Protein AF-A0A9Q3E268-F1 (afdb_monomer)

Foldseek 3Di:
DVLVVLLVLCVVLVPDPLVNVLSNFPLLAAPWDADPVNQATALAAAPFFAPLSSLLVVVSVVVSVVVCVVVVNPPSPRYHDHDPDRDHGYRPDAAFAHAPNGGHPVVLVPDDPVCNNGRHDPVDDRADPHSVPPPD

Nearest PDB structures (foldseek):
  2e7g-assembly1_A  TM=3.330E-01  e=4.769E+00  Homo sapiens

Mean predicted aligned error: 7.92 Å

Solvent-accessible surface area (backbone atoms only — not comparable to full-atom values): 7931 Å² total; per-residue (Å²): 118,63,55,62,52,52,32,52,50,36,60,75,67,64,49,58,69,66,57,46,58,46,39,65,37,72,58,67,53,71,77,65,45,69,39,98,82,67,59,26,30,34,64,32,51,44,69,59,37,16,70,47,43,45,47,40,53,55,48,53,54,50,52,50,55,49,53,40,50,75,70,68,46,80,66,87,61,54,48,80,38,72,56,95,59,94,53,68,31,84,66,91,58,80,47,60,70,38,40,39,60,43,39,16,64,74,72,49,69,75,47,53,70,71,54,42,62,58,30,29,32,81,91,40,73,69,73,55,98,55,25,87,63,61,94,114

InterPro domains:
  IPR059307 Domain of unknown function DUF8263 [PF26792] (2-134)

Sequence (136 aa):
MLKKLHYQFGVAQEFPKRYLKILLNVDAHSNDEHTPNGKAYFIKPIACKSRNANIFLQRVDKEIEKAERDNGKTSNQCQHLIPDKPATSICNQVPRGLPIDLNNPSRFNSRTDGQKTLTANSFNVAFLPDASESLR

Organism: NCBI:txid1389203

Secondary structure (DSSP, 8-state):
-HHHHHHHHHHHTT--HHHHHHHH-GGGS--PEEPTTSSEEE-PPBTTB-HHHHHHHHHHHHHHHHHHHHTT----S-EEEPPSS--PBP--SPPSSEEGGGB-HHHHHTS-HHHHHHHEETT---S-SSGGGTT-

Radius of gyration: 15.33 Å; Cα contacts (8 Å, |Δi|>4): 176; chains: 1; bounding box: 31×29×43 Å

pLDDT: mean 76.52, std 11.75, range [48.66, 91.0]

Structure (mmCIF, N/CA/C/O backbone):
data_AF-A0A9Q3E268-F1
#
_entry.id   AF-A0A9Q3E268-F1
#
loop_
_atom_site.group_PDB
_atom_site.id
_atom_site.type_symbol
_atom_site.label_atom_id
_atom_site.label_alt_id
_atom_site.label_comp_id
_atom_site.label_asym_id
_atom_site.label_entity_id
_atom_site.label_seq_id
_atom_site.pdbx_PDB_ins_code
_atom_site.Cartn_x
_atom_site.Cartn_y
_atom_site.Cartn_z
_atom_site.occupancy
_atom_site.B_iso_or_equiv
_atom_site.auth_seq_id
_atom_site.auth_comp_id
_atom_site.auth_asym_id
_atom_site.auth_atom_id
_atom_site.pdbx_PDB_model_num
ATOM 1 N N . MET A 1 1 ? 5.999 -2.372 13.214 1.00 49.16 1 MET A N 1
ATOM 2 C CA . MET A 1 1 ? 4.738 -2.411 13.993 1.00 49.16 1 MET A CA 1
ATOM 3 C C . MET A 1 1 ? 3.530 -2.057 13.119 1.00 49.16 1 MET A C 1
ATOM 5 O O . MET A 1 1 ? 2.536 -2.771 13.171 1.00 49.16 1 MET A O 1
ATOM 9 N N . LEU A 1 2 ? 3.660 -1.066 12.227 1.00 66.00 2 LEU A N 1
ATOM 10 C CA . LEU A 1 2 ? 2.565 -0.529 11.412 1.00 66.00 2 LEU A CA 1
ATOM 11 C C . LEU A 1 2 ? 1.976 -1.464 10.335 1.00 66.00 2 LEU A C 1
ATOM 13 O O . LEU A 1 2 ? 0.761 -1.573 10.218 1.00 66.00 2 LEU A O 1
ATOM 17 N N . LYS A 1 3 ? 2.799 -2.260 9.634 1.00 72.06 3 LYS A N 1
ATOM 18 C CA . LYS A 1 3 ? 2.313 -3.264 8.658 1.00 72.06 3 LYS A CA 1
ATOM 19 C C . LYS A 1 3 ? 1.236 -4.194 9.233 1.00 72.06 3 LYS A C 1
ATOM 21 O O . LYS A 1 3 ? 0.235 -4.475 8.579 1.00 72.06 3 LYS A O 1
ATOM 26 N N . LYS A 1 4 ? 1.486 -4.736 10.433 1.00 77.44 4 LYS A N 1
ATOM 27 C CA . LYS A 1 4 ? 0.580 -5.703 11.069 1.00 77.44 4 LYS A CA 1
ATOM 28 C C . LYS A 1 4 ? -0.745 -5.027 11.413 1.00 77.44 4 LYS A C 1
ATOM 30 O O . LYS A 1 4 ? -1.785 -5.618 11.153 1.00 77.44 4 LYS A O 1
ATOM 35 N N . LEU A 1 5 ? -0.679 -3.788 11.901 1.00 81.94 5 LEU A N 1
ATOM 36 C CA . LEU A 1 5 ? -1.843 -2.958 12.186 1.00 81.94 5 LEU A CA 1
ATOM 37 C C . LEU A 1 5 ? -2.666 -2.700 10.916 1.00 81.94 5 LEU A C 1
ATOM 39 O O . LEU A 1 5 ? -3.852 -3.000 10.903 1.00 81.94 5 LEU A O 1
ATOM 43 N N . HIS A 1 6 ? -2.031 -2.263 9.823 1.00 85.56 6 HIS A N 1
ATOM 44 C CA . HIS A 1 6 ? -2.715 -2.000 8.551 1.00 85.56 6 HIS A CA 1
ATOM 45 C C . HIS A 1 6 ? -3.401 -3.240 7.991 1.00 85.56 6 HIS A C 1
ATOM 47 O O . HIS A 1 6 ? -4.555 -3.184 7.575 1.00 85.56 6 HIS A O 1
ATOM 53 N N . TYR A 1 7 ? -2.695 -4.371 7.983 1.00 87.62 7 TYR A N 1
ATOM 54 C CA . TYR A 1 7 ? -3.259 -5.621 7.493 1.00 87.62 7 TYR A CA 1
ATOM 55 C C . TYR A 1 7 ? -4.431 -6.093 8.363 1.00 87.62 7 TYR A C 1
ATOM 57 O O . TYR A 1 7 ? -5.476 -6.444 7.826 1.00 87.62 7 TYR A O 1
ATOM 65 N N . GLN A 1 8 ? -4.288 -6.069 9.692 1.00 87.81 8 GLN A N 1
ATOM 66 C CA . GLN A 1 8 ? -5.363 -6.455 10.614 1.00 87.81 8 GLN A CA 1
ATOM 67 C C . GLN A 1 8 ? -6.583 -5.542 10.486 1.00 87.81 8 GLN A C 1
ATOM 69 O O . GLN A 1 8 ? -7.702 -6.042 10.436 1.00 87.81 8 GLN A O 1
ATOM 74 N N . PHE A 1 9 ? -6.366 -4.230 10.373 1.00 87.62 9 PHE A N 1
ATOM 75 C CA . PHE A 1 9 ? -7.433 -3.267 10.138 1.00 87.62 9 PHE A CA 1
ATOM 76 C C . PHE A 1 9 ? -8.147 -3.540 8.814 1.00 87.62 9 PHE A C 1
ATOM 78 O O . PHE A 1 9 ? -9.365 -3.661 8.791 1.00 87.62 9 PHE A O 1
ATOM 85 N N . GLY A 1 10 ? -7.396 -3.730 7.725 1.00 88.75 10 GLY A N 1
ATOM 86 C CA . GLY A 1 10 ? -7.981 -4.039 6.422 1.00 88.75 10 GLY A CA 1
ATOM 87 C C . GLY A 1 10 ? -8.774 -5.347 6.411 1.00 88.75 10 GLY A C 1
ATOM 88 O O . GLY A 1 10 ? -9.787 -5.427 5.728 1.00 88.75 10 GLY A O 1
ATOM 89 N N . VAL A 1 11 ? -8.348 -6.365 7.169 1.00 90.81 11 VAL A N 1
ATOM 90 C CA . VAL A 1 11 ? -9.119 -7.610 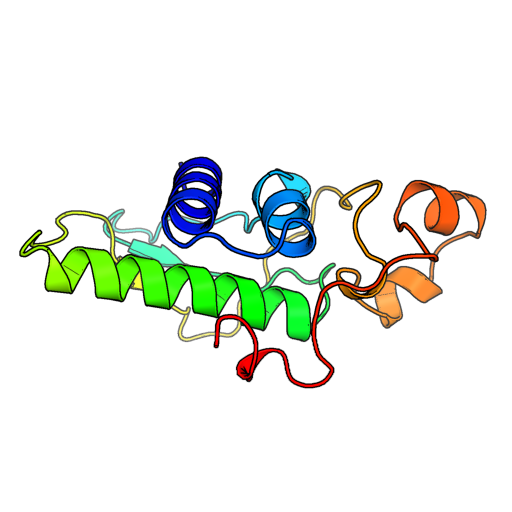7.336 1.00 90.81 11 VAL A CA 1
ATOM 91 C C . VAL A 1 11 ? -10.407 -7.354 8.118 1.00 90.81 11 VAL A C 1
ATOM 93 O O . VAL A 1 11 ? -11.456 -7.835 7.708 1.00 90.81 11 VAL A O 1
ATOM 96 N N . ALA A 1 12 ? -10.341 -6.588 9.209 1.00 89.94 12 ALA A N 1
ATOM 97 C CA . ALA A 1 12 ? -11.506 -6.262 10.032 1.00 89.94 12 ALA A CA 1
ATOM 98 C C . ALA A 1 12 ? -12.544 -5.401 9.290 1.00 89.94 12 ALA A C 1
ATOM 100 O O . ALA A 1 12 ? -13.734 -5.542 9.537 1.00 89.94 12 ALA A O 1
ATOM 101 N N . GLN A 1 13 ? -12.090 -4.541 8.375 1.00 89.50 13 GLN A N 1
ATOM 102 C CA . GLN A 1 13 ? -12.932 -3.698 7.517 1.00 89.50 13 GLN A CA 1
ATOM 103 C C . GLN A 1 13 ? -13.252 -4.349 6.158 1.00 89.50 13 GLN A C 1
ATOM 105 O O . GLN A 1 13 ? -13.698 -3.668 5.240 1.00 89.50 13 GLN A O 1
ATOM 110 N N . GLU A 1 14 ? -12.967 -5.647 5.998 1.00 91.00 14 GLU A N 1
ATOM 111 C CA . GLU A 1 14 ? -13.275 -6.437 4.795 1.00 91.00 14 GLU A CA 1
ATOM 112 C C . GLU A 1 14 ? -12.766 -5.827 3.476 1.00 91.00 14 GLU A C 1
ATOM 114 O O . GLU A 1 14 ? -13.401 -5.915 2.421 1.00 91.00 14 GLU A O 1
ATOM 119 N N . PHE A 1 15 ? -11.577 -5.221 3.502 1.00 90.44 15 PHE A N 1
ATOM 120 C CA . PHE A 1 15 ? -11.012 -4.600 2.311 1.00 90.44 15 PHE A CA 1
ATOM 121 C C . PHE A 1 15 ? -10.873 -5.605 1.157 1.00 90.44 15 PHE A C 1
ATOM 123 O O . PHE A 1 15 ? -10.479 -6.760 1.364 1.00 90.44 15 PHE A O 1
ATOM 130 N N . PRO A 1 16 ? -11.080 -5.155 -0.098 1.00 90.06 16 PRO A N 1
ATOM 131 C CA . PRO A 1 16 ? -10.830 -5.966 -1.278 1.00 90.06 16 PRO A CA 1
ATOM 132 C C . PRO A 1 16 ? -9.471 -6.676 -1.232 1.00 90.06 16 PRO A C 1
ATOM 134 O O . PRO A 1 16 ? -8.443 -6.068 -0.919 1.00 90.06 16 PRO A O 1
ATOM 137 N N . LYS A 1 17 ? -9.432 -7.952 -1.649 1.00 88.75 17 LYS A N 1
ATOM 138 C CA . LYS A 1 17 ? -8.215 -8.795 -1.633 1.00 88.75 17 LYS A CA 1
ATOM 139 C C . LYS A 1 17 ? -6.993 -8.125 -2.279 1.00 88.75 17 LYS A C 1
ATOM 141 O O . LYS A 1 17 ? -5.863 -8.343 -1.841 1.00 88.75 17 LYS A O 1
ATOM 146 N N . ARG A 1 18 ? -7.211 -7.285 -3.301 1.00 86.94 18 ARG A N 1
ATOM 147 C CA . ARG A 1 18 ? -6.153 -6.504 -3.968 1.00 86.94 18 ARG A CA 1
ATOM 148 C C . ARG A 1 18 ? -5.422 -5.556 -3.009 1.00 86.94 18 ARG A C 1
ATOM 150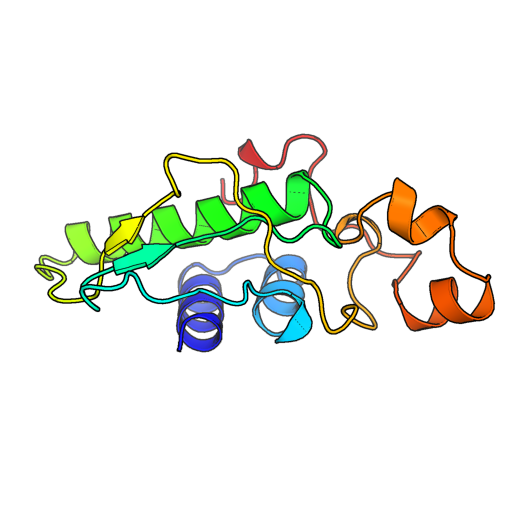 O O . ARG A 1 18 ? -4.198 -5.476 -3.065 1.00 86.94 18 ARG A O 1
ATOM 157 N N . TYR A 1 19 ? -6.142 -4.912 -2.091 1.00 89.19 19 TYR A N 1
ATOM 158 C CA . TYR A 1 19 ? -5.565 -4.029 -1.078 1.00 89.19 19 TYR A CA 1
ATOM 159 C C . TYR A 1 19 ? -4.891 -4.818 0.036 1.00 89.19 19 TYR A C 1
ATOM 161 O O . TYR A 1 19 ? -3.769 -4.487 0.410 1.00 89.19 19 TYR A O 1
ATOM 169 N N . LEU A 1 20 ? -5.494 -5.919 0.493 1.00 89.00 20 LEU A N 1
ATOM 170 C CA . LEU A 1 20 ? -4.874 -6.792 1.497 1.00 89.00 20 LEU A CA 1
ATOM 171 C C . LEU A 1 20 ? -3.503 -7.314 1.044 1.00 89.00 20 LEU A C 1
ATOM 173 O O . LEU A 1 20 ? -2.565 -7.345 1.837 1.00 89.00 20 LEU A O 1
ATOM 177 N N . LYS A 1 21 ? -3.346 -7.652 -0.245 1.00 87.81 21 LYS A N 1
ATOM 178 C CA . LYS A 1 21 ? -2.057 -8.082 -0.812 1.00 87.81 21 LYS A CA 1
ATOM 179 C C . LYS A 1 21 ? -0.982 -6.992 -0.723 1.00 87.81 21 LYS A C 1
ATOM 181 O O . LYS A 1 21 ? 0.175 -7.299 -0.446 1.00 87.81 21 LYS A O 1
ATOM 186 N N . ILE A 1 22 ? -1.363 -5.733 -0.943 1.00 87.00 22 ILE A N 1
ATOM 187 C CA . ILE A 1 22 ? -0.467 -4.579 -0.798 1.00 87.00 22 ILE A CA 1
ATOM 188 C C . ILE A 1 22 ? -0.119 -4.383 0.679 1.00 87.00 22 ILE A C 1
ATOM 190 O O . ILE A 1 22 ? 1.056 -4.321 1.020 1.00 87.00 22 ILE A O 1
ATOM 194 N N . LEU A 1 23 ? -1.120 -4.379 1.564 1.00 86.75 23 LEU A N 1
ATOM 195 C CA . LEU A 1 23 ? -0.931 -4.197 3.007 1.00 86.75 23 LEU A CA 1
ATOM 196 C C . LEU A 1 23 ? -0.135 -5.337 3.664 1.00 86.75 23 LEU A C 1
ATOM 198 O O . LEU A 1 23 ? 0.498 -5.135 4.696 1.00 86.75 23 LEU A O 1
ATOM 202 N N . LEU A 1 24 ? -0.108 -6.529 3.071 1.00 86.00 24 LEU A N 1
ATOM 203 C CA . LEU A 1 24 ? 0.718 -7.637 3.549 1.00 86.00 24 LEU A CA 1
ATOM 204 C C . LEU A 1 24 ? 2.202 -7.480 3.176 1.00 86.00 24 LEU A C 1
ATOM 206 O O . LEU A 1 24 ? 3.071 -8.028 3.861 1.00 86.00 24 LEU A O 1
ATOM 210 N N . ASN A 1 25 ? 2.533 -6.762 2.104 1.00 81.62 25 ASN A N 1
ATOM 211 C CA . ASN A 1 25 ? 3.904 -6.688 1.608 1.00 81.62 25 ASN A CA 1
ATOM 212 C C . ASN A 1 25 ? 4.725 -5.657 2.402 1.00 81.62 25 ASN A C 1
ATOM 214 O O . ASN A 1 25 ? 4.330 -4.504 2.515 1.00 81.62 25 ASN A O 1
ATOM 218 N N . VAL A 1 26 ? 5.872 -6.069 2.956 1.00 70.31 26 VAL A N 1
ATOM 219 C CA . VAL A 1 26 ? 6.745 -5.195 3.770 1.00 70.31 26 VAL A CA 1
ATOM 220 C C . VAL A 1 26 ? 7.288 -4.030 2.945 1.00 70.31 26 VAL A C 1
ATOM 222 O O . VAL A 1 26 ? 7.238 -2.891 3.396 1.00 70.31 26 VAL A O 1
ATOM 225 N N . ASP A 1 27 ? 7.697 -4.299 1.709 1.00 73.50 27 ASP A N 1
ATOM 226 C CA . ASP A 1 27 ? 8.269 -3.310 0.790 1.00 73.50 27 ASP A CA 1
ATOM 227 C C . ASP A 1 27 ? 7.211 -2.300 0.304 1.00 73.50 27 ASP A C 1
ATOM 229 O O . ASP A 1 27 ? 7.521 -1.258 -0.279 1.00 73.50 27 ASP A O 1
ATOM 233 N N . ALA A 1 28 ? 5.929 -2.600 0.545 1.00 70.62 28 ALA A N 1
ATOM 234 C CA . ALA A 1 28 ? 4.814 -1.706 0.279 1.00 70.62 28 ALA A CA 1
ATOM 235 C C . ALA A 1 28 ? 4.493 -0.754 1.434 1.00 70.62 28 ALA A C 1
ATOM 237 O O . ALA A 1 28 ? 3.619 0.092 1.254 1.00 70.62 28 ALA A O 1
ATOM 238 N N . HIS A 1 29 ? 5.209 -0.788 2.561 1.00 71.69 29 HIS A N 1
ATOM 239 C CA . HIS A 1 29 ? 5.034 0.167 3.670 1.00 71.69 29 HIS A CA 1
ATOM 240 C C . HIS A 1 29 ? 6.139 1.222 3.707 1.00 71.69 29 HIS A C 1
ATOM 242 O O . HIS A 1 29 ? 7.113 1.115 2.966 1.00 71.69 29 HIS A O 1
ATOM 248 N N . SER A 1 30 ? 5.912 2.299 4.463 1.00 64.31 30 SER A N 1
ATOM 249 C CA . SER A 1 30 ? 6.882 3.370 4.731 1.00 64.31 30 SER A CA 1
ATOM 250 C C . SER A 1 30 ? 7.949 2.918 5.728 1.00 64.31 30 SER A C 1
ATOM 252 O O . SER A 1 30 ? 7.659 2.151 6.644 1.00 64.31 30 SER A O 1
ATOM 254 N N . ASN A 1 31 ? 9.186 3.392 5.533 1.00 58.28 31 ASN A N 1
ATOM 255 C CA . ASN A 1 31 ? 10.176 3.430 6.606 1.00 58.28 31 ASN A CA 1
ATOM 256 C C . ASN A 1 31 ? 9.861 4.673 7.436 1.00 58.28 31 ASN A C 1
ATOM 258 O O . ASN A 1 31 ? 10.302 5.773 7.091 1.00 58.28 31 ASN A O 1
ATOM 262 N N . ASP A 1 32 ? 9.049 4.495 8.471 1.00 60.50 32 ASP A N 1
ATOM 263 C CA . ASP A 1 32 ? 8.686 5.581 9.370 1.00 60.50 32 ASP A CA 1
ATOM 264 C C . ASP A 1 32 ? 9.865 5.898 10.285 1.00 60.50 32 ASP A C 1
ATOM 266 O O . ASP A 1 32 ? 10.412 5.025 10.963 1.00 60.50 32 ASP A O 1
ATOM 270 N N . GLU A 1 33 ? 10.267 7.164 10.290 1.00 59.75 33 GLU A N 1
ATOM 271 C CA . GLU A 1 33 ? 11.294 7.660 11.197 1.00 59.75 33 GLU A CA 1
ATOM 272 C C . GLU A 1 33 ? 10.623 8.224 12.447 1.00 59.75 33 GLU A C 1
ATOM 274 O O . GLU A 1 33 ? 9.649 8.983 12.367 1.00 59.75 33 GLU A O 1
ATOM 279 N N . HIS A 1 34 ? 11.160 7.870 13.614 1.00 55.03 34 HIS A N 1
ATOM 280 C CA . HIS A 1 34 ? 10.768 8.510 14.860 1.00 55.03 34 HIS A CA 1
ATOM 281 C C . HIS A 1 34 ? 11.150 9.991 14.833 1.00 55.03 34 HIS A C 1
ATOM 283 O O . HIS A 1 34 ? 12.252 10.371 14.433 1.00 55.03 34 HIS A O 1
ATOM 289 N N . THR A 1 35 ? 10.245 10.830 15.330 1.00 60.38 35 THR A N 1
ATOM 290 C CA . THR A 1 35 ? 10.591 12.192 15.744 1.00 60.38 35 THR A CA 1
ATOM 291 C C . THR A 1 35 ? 11.732 12.158 16.769 1.00 60.38 35 THR A C 1
ATOM 293 O O . THR A 1 35 ? 11.795 11.218 17.565 1.00 60.38 35 THR A O 1
ATOM 296 N N . PRO A 1 36 ? 12.596 13.189 16.832 1.00 55.94 36 PRO A N 1
ATOM 297 C CA . PRO A 1 36 ? 13.692 13.251 17.807 1.00 55.94 36 PRO A CA 1
ATOM 298 C C . PRO A 1 36 ? 13.225 13.086 19.261 1.00 55.94 36 PRO A C 1
ATOM 300 O O . PRO A 1 36 ? 13.958 12.585 20.105 1.00 55.94 36 PRO A O 1
ATOM 303 N N . ASN A 1 37 ? 11.974 13.464 19.536 1.00 61.16 37 ASN A N 1
ATOM 304 C CA . ASN A 1 37 ? 11.358 13.387 20.856 1.00 61.16 37 ASN A CA 1
ATOM 305 C C . ASN A 1 37 ? 10.665 12.037 21.125 1.00 61.16 37 ASN A C 1
ATOM 307 O O . ASN A 1 37 ? 10.055 11.874 22.178 1.00 61.16 37 ASN A O 1
ATOM 311 N N . GLY A 1 38 ? 10.678 11.099 20.171 1.00 59.56 38 GLY A N 1
ATOM 312 C CA . GLY A 1 38 ? 10.121 9.746 20.290 1.00 59.56 38 GLY A CA 1
ATOM 313 C C . GLY A 1 38 ? 8.592 9.649 20.358 1.00 59.56 38 GLY A C 1
ATOM 314 O O . GLY A 1 38 ? 8.063 8.546 20.306 1.00 59.56 38 GLY A O 1
ATOM 315 N N . LYS A 1 39 ? 7.872 10.776 20.442 1.00 59.12 39 LYS A N 1
ATOM 316 C CA . LYS A 1 39 ? 6.411 10.834 20.660 1.00 59.12 39 LYS A CA 1
ATOM 317 C C . LYS A 1 39 ? 5.565 10.695 19.393 1.00 59.12 39 LYS A C 1
ATOM 319 O O . LYS A 1 39 ? 4.343 10.635 19.481 1.00 59.12 39 LYS A O 1
ATOM 324 N N . ALA A 1 40 ? 6.193 10.707 18.226 1.00 63.50 40 ALA A N 1
ATOM 325 C CA . ALA A 1 40 ? 5.514 10.730 16.939 1.00 63.50 40 ALA A CA 1
ATOM 326 C C . ALA A 1 40 ? 6.359 10.078 15.840 1.00 63.50 40 ALA A C 1
ATOM 328 O O . ALA A 1 40 ? 7.590 10.022 15.958 1.00 63.50 40 ALA A O 1
ATOM 329 N N . TYR A 1 41 ? 5.694 9.635 14.775 1.00 63.44 41 TYR A N 1
ATOM 330 C CA . TYR A 1 41 ? 6.306 9.119 13.549 1.00 63.44 41 TYR A CA 1
ATOM 331 C C . TYR A 1 41 ? 6.089 10.102 12.406 1.00 63.44 41 TYR A C 1
ATOM 333 O O . TYR A 1 41 ? 4.981 10.610 12.250 1.00 63.44 41 TYR A O 1
ATOM 341 N N . PHE A 1 42 ? 7.115 10.344 11.588 1.00 66.19 42 PHE A N 1
ATOM 342 C CA . PHE A 1 42 ? 6.932 11.080 10.340 1.00 66.19 42 PHE A CA 1
ATOM 343 C C . PHE A 1 42 ? 6.558 10.129 9.204 1.00 66.19 42 PHE A C 1
ATOM 345 O O . PHE A 1 42 ? 7.404 9.358 8.745 1.00 66.19 42 PHE A O 1
ATOM 352 N N . ILE A 1 43 ? 5.323 10.233 8.702 1.00 65.94 43 ILE A N 1
ATOM 353 C CA . ILE A 1 43 ? 4.904 9.497 7.502 1.00 65.94 43 ILE A CA 1
ATOM 354 C C . ILE A 1 43 ? 5.482 10.213 6.284 1.00 65.94 43 ILE A C 1
ATOM 356 O O . ILE A 1 43 ? 4.946 11.210 5.792 1.00 65.94 43 ILE A O 1
ATOM 360 N N . LYS A 1 44 ? 6.600 9.695 5.784 1.00 68.31 44 LYS A N 1
ATOM 361 C CA . LYS A 1 44 ? 7.240 10.204 4.573 1.00 68.31 44 LYS A CA 1
ATOM 362 C C . LYS A 1 44 ? 6.724 9.440 3.349 1.00 68.31 44 LYS A C 1
ATOM 364 O O . LYS A 1 44 ? 6.789 8.210 3.327 1.00 68.31 44 LYS A O 1
ATOM 369 N N . PRO A 1 45 ? 6.267 10.119 2.281 1.00 69.19 45 PRO A N 1
ATOM 370 C CA . PRO A 1 45 ? 5.965 9.441 1.027 1.00 69.19 45 PRO A CA 1
ATOM 371 C C . PRO A 1 45 ? 7.216 8.748 0.477 1.00 69.19 45 PRO A C 1
ATOM 373 O O . PRO A 1 45 ? 8.330 9.279 0.543 1.00 69.19 45 PRO A O 1
ATOM 376 N N . ILE A 1 46 ? 7.036 7.562 -0.103 1.00 75.12 46 ILE A N 1
ATOM 377 C CA . ILE A 1 46 ? 8.158 6.798 -0.651 1.00 75.12 46 ILE A CA 1
ATOM 378 C C . ILE A 1 46 ? 8.356 7.153 -2.116 1.00 75.12 46 ILE A C 1
ATOM 380 O O . ILE A 1 46 ? 7.452 6.988 -2.934 1.00 75.12 46 ILE A O 1
ATOM 384 N N . ALA A 1 47 ? 9.577 7.556 -2.467 1.00 74.81 47 ALA A N 1
ATOM 385 C CA . ALA A 1 47 ? 9.912 8.005 -3.817 1.00 74.81 47 ALA A CA 1
ATOM 386 C C . ALA A 1 47 ? 9.767 6.915 -4.902 1.00 74.81 47 ALA A C 1
ATOM 388 O O . ALA A 1 47 ? 9.597 7.229 -6.075 1.00 74.81 47 ALA A O 1
ATOM 389 N N . CYS A 1 48 ? 9.854 5.625 -4.552 1.00 74.19 48 CYS A N 1
ATOM 390 C CA . CYS A 1 48 ? 9.648 4.532 -5.513 1.00 74.19 48 CYS A CA 1
ATOM 391 C C . CYS A 1 48 ? 8.178 4.203 -5.785 1.00 74.19 48 CYS A C 1
ATOM 393 O O . CYS A 1 48 ? 7.908 3.468 -6.734 1.00 74.19 48 CYS A O 1
ATOM 395 N N . LYS A 1 49 ? 7.246 4.740 -4.991 1.00 81.44 49 LYS A N 1
ATOM 396 C CA . LYS A 1 49 ? 5.818 4.468 -5.131 1.00 81.44 49 LYS A CA 1
ATOM 397 C C . LYS A 1 49 ? 5.125 5.537 -5.963 1.00 81.44 49 LYS A C 1
ATOM 399 O O . LYS A 1 49 ? 5.571 6.684 -6.037 1.00 81.44 49 LYS A O 1
ATOM 404 N N . SER A 1 50 ? 4.023 5.155 -6.592 1.00 86.88 50 SER A N 1
ATOM 405 C CA . SER A 1 50 ? 3.133 6.102 -7.249 1.00 86.88 50 SER A CA 1
ATOM 406 C C . SER A 1 50 ? 2.496 7.045 -6.223 1.00 86.88 50 SER A C 1
ATOM 408 O O . SER A 1 50 ? 2.410 6.759 -5.024 1.00 86.88 50 SER A O 1
ATOM 410 N N . ARG A 1 51 ? 2.019 8.196 -6.701 1.00 86.50 51 ARG A N 1
ATOM 411 C CA . ARG A 1 51 ? 1.265 9.140 -5.869 1.00 86.50 51 ARG A CA 1
ATOM 412 C C . ARG A 1 51 ? 0.012 8.480 -5.281 1.00 86.50 51 ARG A C 1
ATOM 414 O O . ARG A 1 51 ? -0.254 8.646 -4.096 1.00 86.50 51 ARG A O 1
ATOM 421 N N . ASN A 1 52 ? -0.687 7.679 -6.084 1.00 88.81 52 ASN A N 1
ATOM 422 C CA . ASN A 1 52 ? -1.908 6.981 -5.683 1.00 88.81 52 ASN A CA 1
ATOM 423 C C . ASN A 1 52 ? -1.650 5.966 -4.564 1.00 88.81 52 ASN A C 1
ATOM 425 O O . ASN A 1 52 ? -2.405 5.921 -3.597 1.00 88.81 52 ASN A O 1
ATOM 429 N N . ALA A 1 53 ? -0.539 5.232 -4.633 1.00 86.81 53 ALA A N 1
ATOM 430 C CA . ALA A 1 53 ? -0.124 4.325 -3.571 1.00 86.81 53 ALA A CA 1
ATOM 431 C C . ALA A 1 53 ? 0.138 5.046 -2.240 1.00 86.81 53 ALA A C 1
ATOM 433 O O . ALA A 1 53 ? -0.307 4.588 -1.189 1.00 86.81 53 ALA A O 1
ATOM 434 N N . ASN A 1 54 ? 0.843 6.183 -2.280 1.00 84.88 54 ASN A N 1
ATOM 435 C CA . ASN A 1 54 ? 1.109 6.975 -1.077 1.00 84.88 54 ASN A CA 1
ATOM 436 C C . ASN A 1 54 ? -0.190 7.552 -0.485 1.00 84.88 54 ASN A C 1
ATOM 438 O O . ASN A 1 54 ? -0.380 7.475 0.725 1.00 84.88 54 ASN A O 1
ATOM 442 N N . ILE A 1 55 ? -1.103 8.063 -1.321 1.00 85.81 55 ILE A N 1
ATOM 443 C CA . ILE A 1 55 ? -2.421 8.553 -0.878 1.00 85.81 55 ILE A CA 1
ATOM 444 C C . ILE A 1 55 ? -3.229 7.429 -0.224 1.00 85.81 55 ILE A C 1
ATOM 446 O O . ILE 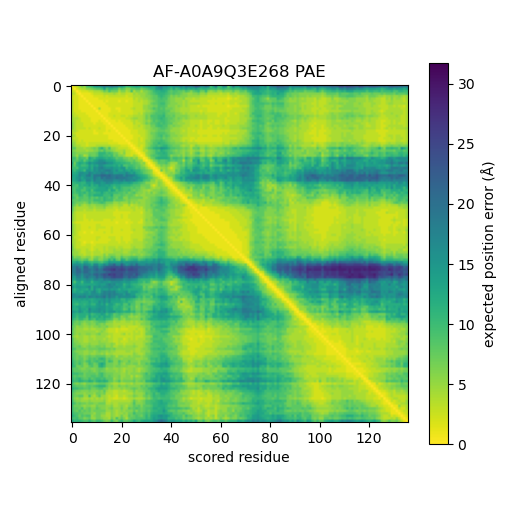A 1 55 ? -3.806 7.633 0.840 1.00 85.81 55 ILE A O 1
ATOM 450 N N . PHE A 1 56 ? -3.261 6.241 -0.834 1.00 87.81 56 PHE A N 1
ATOM 451 C CA . PHE A 1 56 ? -3.976 5.091 -0.287 1.00 87.81 56 PHE A CA 1
ATOM 452 C C . PHE A 1 56 ? -3.475 4.720 1.114 1.00 87.81 56 PHE A C 1
ATOM 454 O O . PHE A 1 56 ? -4.281 4.597 2.030 1.00 87.81 56 PHE A O 1
ATOM 461 N N . LEU A 1 57 ? -2.157 4.586 1.297 1.00 83.62 57 LEU A N 1
ATOM 462 C CA . LEU A 1 57 ? -1.577 4.239 2.600 1.00 83.62 57 LEU A CA 1
ATOM 463 C C . LEU A 1 57 ? -1.901 5.303 3.655 1.00 83.62 57 LEU A C 1
ATOM 465 O O . LEU A 1 57 ? -2.401 4.957 4.718 1.00 83.62 57 LEU A O 1
ATOM 469 N N . GLN A 1 58 ? -1.754 6.587 3.311 1.00 81.81 58 GLN A N 1
ATOM 470 C CA . GLN A 1 58 ? -2.119 7.696 4.200 1.00 81.81 58 GLN A CA 1
ATOM 471 C C . GLN A 1 58 ? -3.602 7.692 4.594 1.00 81.81 58 GLN A C 1
ATOM 473 O O . GLN A 1 58 ? -3.955 8.157 5.675 1.00 81.81 58 GLN A O 1
ATOM 478 N N . ARG A 1 59 ? -4.497 7.209 3.726 1.00 85.12 59 ARG A N 1
ATOM 479 C CA . ARG A 1 59 ? -5.916 7.053 4.074 1.00 85.12 59 ARG A CA 1
ATOM 480 C C . ARG A 1 59 ? -6.130 5.909 5.052 1.00 85.12 59 ARG A C 1
ATOM 482 O O . ARG A 1 59 ? -6.884 6.087 5.997 1.00 85.12 59 ARG A O 1
ATOM 489 N N . VAL A 1 60 ? -5.452 4.779 4.853 1.00 86.50 60 VAL A N 1
ATOM 490 C CA . VAL A 1 60 ? -5.490 3.660 5.808 1.00 86.50 60 VAL A CA 1
ATOM 491 C C . VAL A 1 60 ? -5.026 4.127 7.189 1.00 86.50 60 VAL A C 1
ATOM 493 O O . VAL A 1 60 ? -5.719 3.865 8.165 1.00 86.50 60 VAL A O 1
ATOM 496 N N . ASP A 1 61 ? -3.929 4.888 7.259 1.00 81.81 61 ASP A N 1
ATOM 497 C CA . ASP A 1 61 ? -3.445 5.496 8.506 1.00 81.81 61 ASP A CA 1
ATOM 498 C C . ASP A 1 61 ? -4.517 6.363 9.184 1.00 81.81 61 ASP A C 1
ATOM 500 O O . ASP A 1 61 ? -4.782 6.215 10.376 1.00 81.81 61 ASP A O 1
ATOM 504 N N . LYS A 1 62 ? -5.175 7.244 8.419 1.00 82.56 62 LYS A N 1
ATOM 505 C CA . LYS A 1 62 ? -6.231 8.133 8.932 1.00 82.56 62 LYS A CA 1
ATOM 506 C C . LYS A 1 62 ? -7.466 7.380 9.424 1.00 82.56 62 LYS A C 1
ATOM 508 O O . LYS A 1 62 ? -8.037 7.771 10.438 1.00 82.56 62 LYS A O 1
ATOM 513 N N . GLU A 1 63 ? -7.892 6.332 8.722 1.00 85.31 63 GLU A N 1
ATOM 514 C CA . GLU A 1 63 ? -9.040 5.515 9.137 1.00 85.31 63 GLU A CA 1
ATOM 515 C C . GLU A 1 63 ? -8.728 4.703 10.397 1.00 85.31 63 GLU A C 1
ATOM 517 O O . GLU A 1 63 ? -9.577 4.591 11.280 1.00 85.31 63 GLU A O 1
ATOM 522 N N . ILE A 1 64 ? -7.497 4.202 10.533 1.00 83.50 64 ILE A N 1
ATOM 523 C CA . ILE A 1 64 ? -7.037 3.556 11.768 1.00 83.50 64 ILE A CA 1
ATOM 524 C C . ILE A 1 64 ? -7.050 4.554 12.921 1.00 83.50 64 ILE A C 1
ATOM 526 O O . ILE A 1 64 ? -7.613 4.260 13.972 1.00 83.50 64 ILE A O 1
ATOM 530 N N . GLU A 1 65 ? -6.482 5.745 12.721 1.00 80.00 65 GLU A N 1
ATOM 531 C CA . GLU A 1 65 ? -6.451 6.791 13.744 1.00 80.00 65 GLU A CA 1
ATOM 532 C C . GLU A 1 65 ? -7.870 7.199 14.171 1.00 80.00 65 GLU A C 1
ATOM 534 O O . GLU A 1 65 ? -8.160 7.32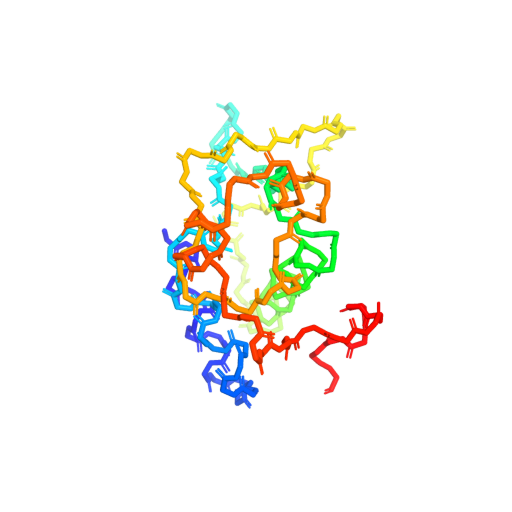8 15.360 1.00 80.00 65 GLU A O 1
ATOM 539 N N . LYS A 1 66 ? -8.787 7.353 13.210 1.00 83.25 66 LYS A N 1
ATOM 540 C CA . LYS A 1 66 ? -10.200 7.638 13.477 1.00 83.25 66 LYS A CA 1
ATOM 541 C C . LYS A 1 66 ? -10.858 6.514 14.281 1.00 83.25 66 LYS A C 1
ATOM 543 O O . LYS A 1 66 ? -11.471 6.793 15.306 1.00 83.25 66 LYS A O 1
ATOM 548 N N . ALA A 1 67 ? -10.676 5.259 13.872 1.00 82.44 67 ALA A N 1
ATOM 549 C CA . ALA A 1 67 ? -11.227 4.108 14.579 1.00 82.44 67 ALA A CA 1
ATOM 550 C C . ALA A 1 67 ? -10.665 3.973 16.005 1.00 82.44 67 ALA A C 1
ATOM 552 O O . ALA A 1 67 ? -11.390 3.583 16.919 1.00 82.44 67 ALA A O 1
ATOM 553 N N . GLU A 1 68 ? -9.389 4.294 16.231 1.00 79.56 68 GLU A N 1
ATOM 554 C CA . GLU A 1 68 ? -8.806 4.318 17.576 1.00 79.56 68 GLU A CA 1
ATOM 555 C C . GLU A 1 68 ? -9.453 5.400 18.457 1.00 79.56 68 GLU A C 1
ATOM 557 O O . GLU A 1 68 ? -9.804 5.102 19.604 1.00 79.56 68 GLU A O 1
ATOM 562 N N . ARG A 1 69 ? -9.690 6.607 17.916 1.00 77.06 69 ARG A N 1
ATOM 563 C CA . ARG A 1 69 ? -10.399 7.688 18.628 1.00 77.06 69 ARG A CA 1
ATOM 564 C C . ARG A 1 69 ? -11.844 7.312 18.966 1.00 77.06 69 ARG A C 1
ATOM 566 O O . ARG A 1 69 ? -12.260 7.510 20.106 1.00 77.06 69 ARG A O 1
ATOM 573 N N . ASP A 1 70 ? -12.582 6.741 18.014 1.00 78.38 70 ASP A N 1
ATOM 574 C CA . ASP A 1 70 ? -13.990 6.354 18.196 1.00 78.38 70 ASP A CA 1
ATOM 575 C C . ASP A 1 70 ? -14.153 5.259 19.267 1.00 78.38 70 ASP A C 1
ATOM 577 O O . ASP A 1 70 ? -15.131 5.244 20.010 1.00 78.38 70 ASP A O 1
ATOM 581 N N . ASN A 1 71 ? -13.156 4.379 19.422 1.00 73.56 71 ASN A N 1
ATOM 582 C CA . ASN A 1 71 ? -13.135 3.341 20.459 1.00 73.56 71 ASN A CA 1
ATOM 583 C C . ASN A 1 71 ? -12.767 3.861 21.866 1.00 73.56 71 ASN A C 1
ATOM 585 O O . ASN A 1 71 ? -12.522 3.061 22.772 1.00 73.56 71 ASN A O 1
ATOM 589 N N . GLY A 1 72 ? -12.673 5.180 22.066 1.00 60.47 72 GLY A N 1
ATOM 590 C CA . GLY A 1 72 ? -12.357 5.786 23.363 1.00 60.47 72 GLY A CA 1
ATOM 591 C C . GLY A 1 72 ? -10.938 5.493 23.860 1.00 60.47 72 GLY A C 1
ATOM 592 O O . GLY A 1 72 ? -10.611 5.786 25.011 1.00 60.47 72 GLY A O 1
ATOM 593 N N . LYS A 1 73 ? -10.070 4.931 23.008 1.00 58.25 73 LYS A N 1
ATOM 594 C CA . LYS A 1 73 ? -8.647 4.824 23.313 1.00 58.25 73 LYS A CA 1
ATOM 595 C C . LYS A 1 73 ? -8.052 6.217 23.152 1.00 58.25 73 LYS A C 1
ATOM 597 O O . LYS A 1 73 ? -7.842 6.689 22.039 1.00 58.25 73 LYS A O 1
ATOM 602 N N . THR A 1 74 ? -7.750 6.878 24.268 1.00 49.50 74 THR A N 1
ATOM 603 C CA . THR A 1 74 ? -6.784 7.978 24.279 1.00 49.50 74 THR A CA 1
ATOM 604 C C . THR A 1 74 ? -5.459 7.383 23.830 1.00 49.50 74 THR A C 1
ATOM 606 O O . THR A 1 74 ? -4.767 6.713 24.597 1.00 49.50 74 THR A O 1
ATOM 609 N N . SER A 1 75 ? -5.148 7.503 22.541 1.00 50.25 75 SER A N 1
ATOM 610 C CA . SER A 1 75 ? -3.940 6.916 21.986 1.00 50.25 75 SER A CA 1
ATOM 611 C C . SER A 1 75 ? -2.730 7.611 22.623 1.00 50.25 75 SER A C 1
ATOM 613 O O . SER A 1 75 ? -2.221 8.613 22.136 1.00 50.25 75 SER A O 1
ATOM 615 N N . ASN A 1 76 ? -2.204 7.023 23.698 1.00 48.66 76 ASN A N 1
ATOM 616 C CA . ASN A 1 76 ? -0.800 7.177 24.086 1.00 48.66 76 ASN A CA 1
ATOM 617 C C . ASN A 1 76 ? 0.135 6.601 22.992 1.00 48.66 76 ASN A C 1
ATOM 619 O O . ASN A 1 76 ? 1.357 6.639 23.119 1.00 48.66 76 ASN A O 1
ATOM 623 N N . GLN A 1 77 ? -0.440 6.046 21.919 1.00 52.75 77 GLN A N 1
ATOM 624 C CA . GLN A 1 77 ? 0.214 5.688 20.673 1.00 52.75 77 GLN A CA 1
ATOM 625 C C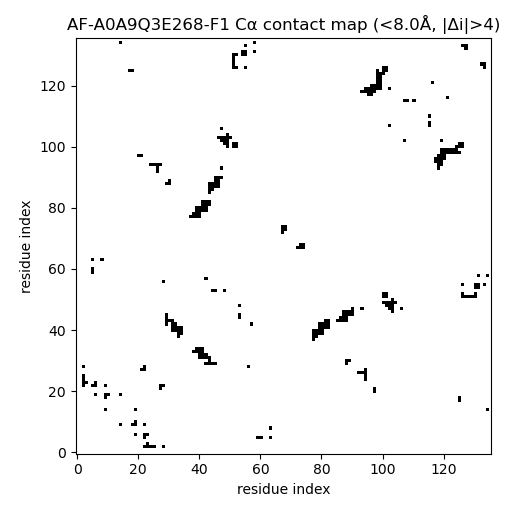 . GLN A 1 77 ? 0.687 6.953 19.952 1.00 52.75 77 GLN A C 1
ATOM 627 O O . GLN A 1 77 ? -0.069 7.898 19.739 1.00 52.75 77 GLN A O 1
ATOM 632 N N . CYS A 1 78 ? 1.977 6.952 19.627 1.00 52.78 78 CYS A N 1
ATOM 633 C CA . CYS A 1 78 ? 2.687 8.041 18.977 1.00 52.78 78 CYS A CA 1
ATOM 634 C C . CYS A 1 78 ? 1.899 8.620 17.798 1.00 52.78 78 CYS A C 1
ATOM 636 O O . CYS A 1 78 ? 1.538 7.885 16.881 1.00 52.78 78 CYS A O 1
ATOM 638 N N . GLN A 1 79 ? 1.685 9.935 17.801 1.00 58.44 79 GLN A N 1
ATOM 639 C CA . GLN A 1 79 ? 0.966 10.618 16.728 1.00 58.44 79 GLN A CA 1
ATOM 640 C C . GLN A 1 79 ? 1.688 10.408 15.392 1.00 58.44 79 GLN A C 1
ATOM 642 O O . GLN A 1 79 ? 2.910 10.552 15.298 1.00 58.44 79 GLN A O 1
ATOM 647 N N . HIS A 1 80 ? 0.943 10.067 14.347 1.00 60.00 80 HIS A N 1
ATOM 648 C CA . HIS A 1 80 ? 1.472 10.064 12.991 1.00 60.00 80 HIS A CA 1
ATOM 649 C C . HIS A 1 80 ? 1.453 11.493 12.459 1.00 60.00 80 HIS A C 1
ATOM 651 O O . HIS A 1 80 ? 0.404 12.041 12.127 1.00 60.00 80 HIS A O 1
ATOM 657 N N . LEU A 1 81 ? 2.625 12.115 12.403 1.00 61.28 81 LEU A N 1
ATOM 658 C CA . LEU A 1 81 ? 2.785 13.467 11.900 1.00 61.28 81 LEU A CA 1
ATOM 659 C C . LEU A 1 81 ? 3.164 13.424 10.422 1.00 61.28 81 LEU A C 1
ATOM 661 O O . LEU A 1 81 ? 4.030 12.662 9.987 1.00 61.28 81 LEU A O 1
ATOM 665 N N . ILE A 1 82 ? 2.535 14.292 9.640 1.00 61.69 82 ILE A N 1
ATOM 666 C CA . ILE A 1 82 ? 3.039 14.629 8.313 1.00 61.69 82 ILE A CA 1
ATOM 667 C C . ILE A 1 82 ? 4.165 15.643 8.543 1.00 61.69 82 ILE A C 1
ATOM 669 O O . ILE A 1 82 ? 3.938 16.632 9.238 1.00 61.69 82 ILE A O 1
ATOM 673 N N . PRO A 1 83 ? 5.386 15.412 8.036 1.00 58.41 83 PRO A N 1
ATOM 674 C CA . PRO A 1 83 ? 6.476 16.357 8.242 1.00 58.41 83 PRO A CA 1
ATOM 675 C C . PRO A 1 83 ? 6.163 17.710 7.582 1.00 58.41 83 PRO A C 1
ATOM 677 O O . PRO A 1 83 ? 5.779 17.750 6.414 1.00 58.41 83 PRO A O 1
ATOM 680 N N . ASP A 1 84 ? 6.388 18.812 8.311 1.00 58.03 84 ASP A N 1
ATOM 681 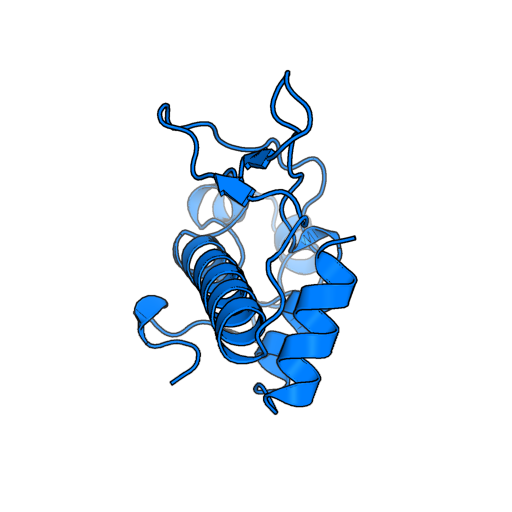C CA . ASP A 1 84 ? 6.178 20.190 7.818 1.00 58.03 84 ASP A CA 1
ATOM 682 C C . ASP A 1 84 ? 7.016 20.502 6.572 1.00 58.03 84 ASP A C 1
ATOM 684 O O . ASP A 1 84 ? 6.626 21.283 5.704 1.00 58.03 84 ASP A O 1
ATOM 688 N N . LYS A 1 85 ? 8.192 19.875 6.473 1.00 64.31 85 LYS A N 1
ATOM 689 C CA . LYS A 1 85 ? 9.034 19.917 5.279 1.00 64.31 85 LYS A CA 1
ATOM 690 C C . LYS A 1 85 ? 8.809 18.646 4.466 1.00 64.31 85 LYS A C 1
ATOM 692 O O . LYS A 1 85 ? 8.871 17.559 5.043 1.00 64.31 85 LYS A O 1
ATOM 697 N N . PRO A 1 86 ? 8.628 18.742 3.136 1.00 60.72 86 PRO A N 1
ATOM 698 C CA . PRO A 1 86 ? 8.465 17.571 2.290 1.00 60.72 86 PRO A CA 1
ATOM 699 C C . PRO A 1 86 ? 9.730 16.710 2.356 1.00 60.72 86 PRO A C 1
ATOM 701 O O . PRO A 1 86 ? 10.750 17.011 1.741 1.00 60.72 86 PRO A O 1
ATOM 704 N N . ALA A 1 87 ? 9.660 15.632 3.129 1.00 64.25 87 ALA A N 1
ATOM 705 C CA . ALA A 1 87 ? 10.716 14.647 3.256 1.00 64.25 87 ALA A CA 1
ATOM 706 C C . ALA A 1 87 ? 10.246 13.363 2.575 1.00 64.25 87 ALA A C 1
ATOM 708 O O . ALA A 1 87 ? 9.197 12.823 2.914 1.00 64.25 87 ALA A O 1
ATOM 709 N N . THR A 1 88 ? 11.011 12.877 1.600 1.00 65.38 88 THR A N 1
ATOM 710 C CA . THR A 1 88 ? 10.744 11.580 0.970 1.00 65.38 88 THR A CA 1
ATOM 711 C C . THR A 1 88 ? 11.581 10.507 1.643 1.00 65.38 88 THR A C 1
ATOM 713 O O . THR A 1 88 ? 12.745 10.728 1.972 1.00 65.38 88 THR A O 1
ATOM 716 N N . SER A 1 89 ? 10.979 9.343 1.867 1.00 69.56 89 SER A N 1
ATOM 717 C CA . SER A 1 89 ? 11.705 8.198 2.407 1.00 69.56 89 SER A CA 1
ATOM 718 C C . SER A 1 89 ? 12.502 7.507 1.300 1.00 69.56 89 SER A C 1
ATOM 720 O O . SER A 1 89 ? 12.041 7.390 0.152 1.00 69.56 89 SER A O 1
ATOM 722 N N . ILE A 1 90 ? 13.703 7.042 1.648 1.00 65.81 90 ILE A N 1
ATOM 723 C CA . ILE A 1 90 ? 14.554 6.265 0.749 1.00 65.81 90 ILE A CA 1
ATOM 724 C C . ILE A 1 90 ? 13.917 4.888 0.566 1.00 65.81 90 ILE A C 1
ATOM 726 O O . ILE A 1 90 ? 13.597 4.180 1.519 1.00 65.81 90 ILE A O 1
ATOM 730 N N . CYS A 1 91 ? 13.734 4.503 -0.693 1.00 65.44 91 CYS A N 1
ATOM 731 C CA . CYS A 1 91 ? 13.244 3.181 -1.044 1.00 65.44 91 CYS A CA 1
ATOM 732 C C . CYS A 1 91 ? 14.434 2.242 -1.215 1.00 65.44 91 CYS A C 1
ATOM 734 O O . CYS A 1 91 ? 15.059 2.234 -2.275 1.00 65.44 91 CYS A O 1
ATOM 736 N N . ASN A 1 92 ? 14.756 1.488 -0.165 1.00 59.53 92 ASN A N 1
ATOM 737 C CA . ASN A 1 92 ? 15.888 0.558 -0.178 1.00 59.53 92 ASN A CA 1
ATOM 738 C C . ASN A 1 92 ? 15.603 -0.680 -1.036 1.00 59.53 92 ASN A C 1
ATOM 740 O O . ASN A 1 92 ? 16.521 -1.276 -1.593 1.00 59.53 92 ASN A O 1
ATOM 744 N N . GLN A 1 93 ? 14.331 -1.072 -1.146 1.00 66.94 93 GLN A N 1
ATOM 745 C CA . GLN A 1 93 ? 13.908 -2.255 -1.883 1.00 66.94 93 GLN A CA 1
ATOM 746 C C . GLN A 1 93 ? 12.648 -1.974 -2.675 1.00 66.94 93 GLN A C 1
ATOM 748 O O . GLN A 1 93 ? 11.762 -1.241 -2.241 1.00 66.94 93 GLN A O 1
ATOM 753 N N . VAL A 1 94 ? 12.587 -2.563 -3.864 1.00 68.44 94 VAL A N 1
ATOM 754 C CA . VAL A 1 94 ? 11.427 -2.407 -4.724 1.00 68.44 94 VAL A CA 1
ATOM 755 C C . VAL A 1 94 ? 10.471 -3.560 -4.453 1.00 68.44 94 VAL A C 1
ATOM 757 O O . VAL A 1 94 ? 10.891 -4.712 -4.596 1.00 68.44 94 VAL A O 1
ATOM 760 N N . PRO A 1 95 ? 9.204 -3.277 -4.114 1.00 71.00 95 PRO A N 1
ATOM 761 C CA . PRO A 1 95 ? 8.225 -4.327 -3.917 1.00 71.00 95 PRO A CA 1
ATOM 762 C C . PRO A 1 95 ? 8.103 -5.213 -5.156 1.00 71.00 95 PRO A C 1
ATOM 764 O O . PRO A 1 95 ? 7.882 -4.716 -6.259 1.00 71.00 95 PRO A O 1
ATOM 767 N N . ARG A 1 96 ? 8.232 -6.527 -4.957 1.00 81.06 96 ARG A N 1
ATOM 768 C CA . ARG A 1 96 ? 8.115 -7.541 -6.016 1.00 81.06 96 ARG A CA 1
ATOM 769 C C . ARG A 1 96 ? 6.711 -8.133 -6.076 1.00 81.06 96 ARG A C 1
ATOM 771 O O . ARG A 1 96 ? 6.078 -8.357 -5.043 1.00 81.06 96 ARG A O 1
ATOM 778 N N . GLY A 1 97 ? 6.236 -8.421 -7.289 1.00 80.31 97 GLY A N 1
ATOM 779 C CA . GLY A 1 97 ? 4.956 -9.107 -7.525 1.00 80.31 97 GLY A CA 1
ATOM 780 C C . GLY A 1 97 ? 3.715 -8.312 -7.096 1.00 80.31 97 GLY A C 1
ATOM 781 O O . GLY A 1 97 ? 2.628 -8.889 -6.936 1.00 80.31 97 GLY A O 1
ATOM 782 N N . LEU A 1 98 ? 3.875 -7.002 -6.889 1.00 85.25 98 LEU A N 1
ATOM 783 C CA . LEU A 1 98 ? 2.787 -6.080 -6.587 1.00 85.25 98 LEU A CA 1
ATOM 784 C C . LEU A 1 98 ? 2.203 -5.459 -7.864 1.00 85.25 98 LEU A C 1
ATOM 786 O O . LEU A 1 98 ? 2.852 -5.502 -8.910 1.00 85.25 98 LEU A O 1
ATOM 790 N N . PRO A 1 99 ? 0.971 -4.927 -7.792 1.00 88.25 99 PRO A N 1
ATOM 791 C CA . PRO A 1 99 ? 0.316 -4.252 -8.911 1.00 88.25 99 PRO A CA 1
ATOM 792 C C . PRO A 1 99 ? 1.192 -3.165 -9.546 1.00 88.25 99 PRO A C 1
ATOM 794 O O . PRO A 1 99 ? 1.955 -2.482 -8.854 1.00 88.25 99 PRO A O 1
ATOM 797 N N . ILE A 1 100 ? 1.110 -3.021 -10.871 1.00 89.06 100 ILE A N 1
ATOM 798 C CA . ILE A 1 100 ? 1.995 -2.125 -11.632 1.00 89.06 100 ILE A CA 1
ATOM 799 C C . ILE A 1 100 ? 1.858 -0.661 -11.211 1.00 89.06 100 ILE A C 1
ATOM 801 O O . ILE A 1 100 ? 2.855 0.049 -11.090 1.00 89.06 100 ILE A O 1
ATOM 805 N N . ASP A 1 101 ? 0.641 -0.251 -10.883 1.00 87.69 101 ASP A N 1
ATOM 806 C CA . ASP A 1 101 ? 0.246 1.081 -10.437 1.00 87.69 101 ASP A CA 1
ATOM 807 C C . ASP A 1 101 ? 0.718 1.441 -9.019 1.00 87.69 101 ASP A C 1
ATOM 809 O O . ASP A 1 101 ? 0.584 2.590 -8.594 1.00 87.69 101 ASP A O 1
ATOM 813 N N . LEU A 1 102 ? 1.329 0.502 -8.291 1.00 87.19 102 LEU A N 1
ATOM 814 C CA . LEU A 1 102 ? 2.081 0.814 -7.077 1.00 87.19 102 LEU A CA 1
ATOM 815 C C . LEU A 1 102 ? 3.402 1.519 -7.390 1.00 87.19 102 LEU A C 1
ATOM 817 O O . LEU A 1 102 ? 3.881 2.315 -6.583 1.00 87.19 102 LEU A O 1
ATOM 821 N N . ASN A 1 103 ? 4.008 1.229 -8.540 1.00 85.75 103 ASN A N 1
ATOM 822 C CA . ASN A 1 103 ? 5.321 1.751 -8.886 1.00 85.75 103 ASN A CA 1
ATOM 823 C C . ASN A 1 103 ? 5.223 3.193 -9.383 1.00 85.75 103 ASN A C 1
ATOM 825 O O . ASN A 1 103 ? 4.300 3.572 -10.101 1.00 85.75 103 ASN A O 1
ATOM 829 N N . ASN A 1 104 ? 6.215 4.008 -9.032 1.00 85.38 104 ASN A N 1
ATOM 830 C CA . ASN A 1 104 ? 6.378 5.319 -9.642 1.00 85.38 104 ASN A CA 1
ATOM 831 C C . ASN A 1 104 ? 6.669 5.151 -11.153 1.00 85.38 104 ASN A C 1
ATOM 833 O O . ASN A 1 104 ? 7.662 4.494 -11.482 1.00 85.38 104 ASN A O 1
ATOM 837 N N . PRO A 1 105 ? 5.871 5.751 -12.061 1.00 86.19 105 PRO A N 1
ATOM 838 C CA . PRO A 1 105 ? 6.026 5.547 -13.503 1.00 86.19 105 PRO A CA 1
ATOM 839 C C . PRO A 1 105 ? 7.421 5.902 -14.021 1.00 86.19 105 PRO A C 1
ATOM 841 O O . PRO A 1 105 ? 8.030 5.109 -14.736 1.00 86.19 105 PRO A O 1
ATOM 844 N N . SER A 1 106 ? 7.978 7.042 -13.601 1.00 86.56 106 SER A N 1
ATOM 845 C CA . SER A 1 106 ? 9.303 7.493 -14.040 1.00 86.56 106 SER A CA 1
ATOM 846 C C . SER A 1 106 ? 10.400 6.512 -13.622 1.00 86.56 106 SER A C 1
ATOM 848 O O . SER A 1 106 ? 11.255 6.160 -14.430 1.00 86.56 106 SER A O 1
ATOM 850 N N . ARG A 1 107 ? 10.345 6.005 -12.382 1.00 80.88 107 ARG A N 1
ATOM 851 C CA . ARG A 1 107 ? 11.306 5.007 -11.875 1.00 80.88 107 ARG A CA 1
ATOM 852 C C . ARG A 1 107 ? 11.081 3.595 -12.400 1.00 80.88 107 ARG A C 1
ATOM 854 O O . ARG A 1 107 ? 11.986 2.769 -12.303 1.00 80.88 107 ARG A O 1
ATOM 861 N N . PHE A 1 108 ? 9.875 3.267 -12.845 1.00 85.00 108 PHE A N 1
ATOM 862 C CA . PHE A 1 108 ? 9.576 1.967 -13.436 1.00 85.00 108 PHE A CA 1
ATOM 863 C C . PHE A 1 108 ? 10.046 1.917 -14.891 1.00 85.00 108 PHE A C 1
ATOM 865 O O . PHE A 1 108 ? 10.707 0.963 -15.299 1.00 85.00 108 PHE A O 1
ATOM 872 N N . ASN A 1 109 ? 9.777 2.982 -15.647 1.00 87.88 109 ASN A N 1
ATOM 873 C CA . ASN A 1 109 ? 10.120 3.076 -17.062 1.00 87.88 109 ASN A CA 1
ATOM 874 C C . ASN A 1 109 ? 11.630 3.160 -17.304 1.00 87.88 109 ASN A C 1
ATOM 876 O O . ASN A 1 109 ? 12.099 2.668 -18.325 1.00 87.88 109 ASN A O 1
ATOM 880 N N . SER A 1 110 ? 12.397 3.697 -16.350 1.00 86.50 110 SER A N 1
ATOM 881 C CA . SER A 1 110 ? 13.862 3.759 -16.420 1.00 86.50 110 SER A CA 1
ATOM 882 C C . SER A 1 110 ? 14.575 2.414 -16.190 1.00 86.50 110 SER A C 1
ATOM 884 O O . SER A 1 110 ? 15.802 2.382 -16.151 1.00 86.50 110 SER A O 1
ATOM 886 N N . ARG A 1 111 ? 13.845 1.314 -15.960 1.00 83.81 111 ARG A N 1
ATOM 887 C CA . ARG A 1 111 ? 14.414 -0.016 -15.670 1.00 83.81 111 ARG A CA 1
ATOM 888 C C . ARG A 1 111 ? 14.586 -0.863 -16.922 1.00 83.81 111 ARG A C 1
ATOM 890 O O . ARG A 1 111 ? 13.904 -0.649 -17.923 1.00 83.81 111 ARG A O 1
ATOM 897 N N . THR A 1 112 ? 15.424 -1.892 -16.820 1.00 87.56 112 THR A N 1
ATOM 898 C CA . THR A 1 112 ? 15.519 -2.933 -17.853 1.00 87.56 112 THR A CA 1
ATOM 899 C C . THR A 1 112 ? 14.273 -3.822 -17.856 1.00 87.56 112 THR A C 1
ATOM 901 O O . THR A 1 112 ? 13.574 -3.943 -16.847 1.00 87.56 112 THR A O 1
ATOM 904 N N . ASP A 1 113 ? 13.988 -4.491 -18.970 1.00 85.75 113 ASP A N 1
ATOM 905 C CA . ASP A 1 113 ? 12.759 -5.285 -19.105 1.00 85.75 113 ASP A CA 1
ATOM 906 C C . ASP A 1 113 ? 12.727 -6.512 -18.178 1.00 85.75 113 ASP A C 1
ATOM 908 O O . ASP A 1 113 ? 11.683 -6.842 -17.603 1.00 85.75 113 ASP A O 1
ATOM 912 N N . GLY A 1 114 ? 13.889 -7.118 -17.912 1.00 84.44 114 GLY A N 1
ATOM 913 C CA . GLY A 1 114 ? 14.020 -8.160 -16.889 1.00 84.44 114 GLY A CA 1
ATOM 914 C C . GLY A 1 114 ? 13.664 -7.645 -15.489 1.00 84.44 114 GLY A C 1
ATOM 915 O O . GLY A 1 114 ? 12.925 -8.293 -14.746 1.00 84.44 114 GLY A O 1
ATOM 916 N N . GLN A 1 115 ? 14.108 -6.432 -15.140 1.00 83.19 115 GLN A N 1
ATOM 917 C CA . GLN A 1 115 ? 13.757 -5.803 -13.865 1.00 83.19 115 GLN A CA 1
ATOM 918 C C . GLN A 1 115 ? 12.272 -5.450 -13.791 1.00 83.19 115 GLN A C 1
ATOM 920 O O . GLN A 1 115 ? 11.669 -5.656 -12.740 1.00 83.19 115 GLN A O 1
ATOM 925 N N . LYS A 1 116 ? 11.667 -4.944 -14.873 1.00 85.06 116 LYS A N 1
ATOM 926 C CA . LYS A 1 116 ? 10.229 -4.628 -14.921 1.00 85.06 116 LYS A CA 1
ATOM 927 C C . LYS A 1 116 ? 9.382 -5.863 -14.617 1.00 85.06 116 LYS A C 1
ATOM 929 O O . LYS A 1 116 ? 8.523 -5.794 -13.741 1.00 85.06 116 LYS A O 1
ATOM 934 N N . THR A 1 117 ? 9.707 -6.988 -15.256 1.00 82.50 117 THR A N 1
ATOM 935 C CA . THR A 1 117 ? 9.000 -8.272 -15.100 1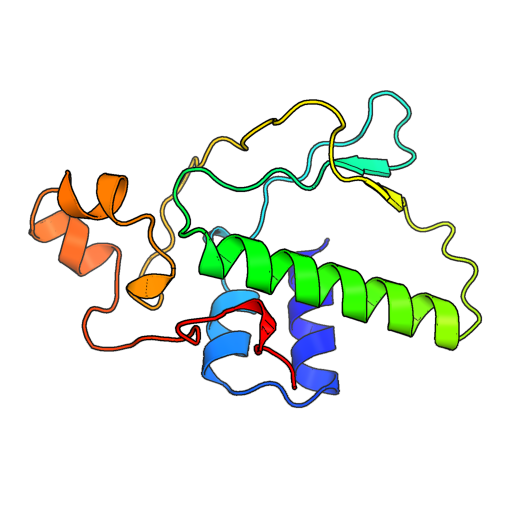.00 82.50 117 THR A CA 1
ATOM 936 C C . THR A 1 117 ? 9.104 -8.829 -13.677 1.00 82.50 117 THR A C 1
ATOM 938 O O . THR A 1 117 ? 8.128 -9.331 -13.128 1.00 82.50 117 THR A O 1
ATOM 941 N N . LEU A 1 118 ? 10.272 -8.702 -13.037 1.00 80.38 118 LEU A N 1
ATOM 942 C CA . LEU A 1 118 ? 10.474 -9.128 -11.644 1.00 80.38 118 LEU A CA 1
ATOM 943 C C . LEU A 1 118 ? 9.808 -8.191 -10.627 1.00 80.38 118 LEU A C 1
ATOM 945 O O . LEU A 1 118 ? 9.427 -8.609 -9.532 1.00 80.38 118 LEU A O 1
ATOM 949 N N . THR A 1 119 ? 9.722 -6.907 -10.968 1.00 75.44 119 THR A N 1
ATOM 950 C CA . THR A 1 119 ? 9.259 -5.857 -10.061 1.00 75.44 119 THR A CA 1
ATOM 951 C C . THR A 1 119 ? 7.739 -5.835 -9.972 1.00 75.44 119 THR A C 1
ATOM 953 O O . THR A 1 119 ? 7.176 -5.923 -8.884 1.00 75.44 119 THR A O 1
ATOM 956 N N . ALA A 1 120 ? 7.062 -5.710 -11.109 1.00 83.25 120 ALA A N 1
ATOM 957 C CA . ALA A 1 120 ? 5.640 -5.414 -11.149 1.00 83.25 120 ALA A CA 1
ATOM 958 C C . ALA A 1 120 ? 4.857 -6.532 -11.825 1.00 83.25 120 ALA A C 1
ATOM 960 O O . ALA A 1 120 ? 5.259 -7.055 -12.860 1.00 83.25 120 ALA A O 1
ATOM 961 N N . ASN A 1 121 ? 3.683 -6.834 -11.278 1.00 86.12 121 ASN A N 1
ATOM 962 C CA . ASN A 1 121 ? 2.681 -7.588 -12.006 1.00 86.12 121 ASN A CA 1
ATOM 963 C C . ASN A 1 121 ? 1.986 -6.646 -13.001 1.00 86.12 121 ASN A C 1
ATOM 965 O O . ASN A 1 121 ? 1.093 -5.890 -12.620 1.00 86.12 121 ASN A O 1
ATOM 969 N N . SER A 1 122 ? 2.405 -6.701 -14.266 1.00 81.44 122 SER A N 1
ATOM 970 C CA . SER A 1 122 ? 1.853 -5.897 -15.365 1.00 81.44 122 SER A CA 1
ATOM 971 C C . SER A 1 122 ? 0.394 -6.212 -15.696 1.00 81.44 122 SER A C 1
ATOM 973 O O . SER A 1 122 ? -0.273 -5.391 -16.316 1.00 81.44 122 SER A O 1
ATOM 975 N N . PHE A 1 123 ? -0.121 -7.363 -15.262 1.00 84.38 123 PHE A N 1
ATOM 976 C CA . PHE A 1 123 ? -1.497 -7.790 -15.512 1.00 84.38 123 PHE A CA 1
ATOM 977 C C . PHE A 1 123 ? -2.485 -7.312 -14.442 1.00 84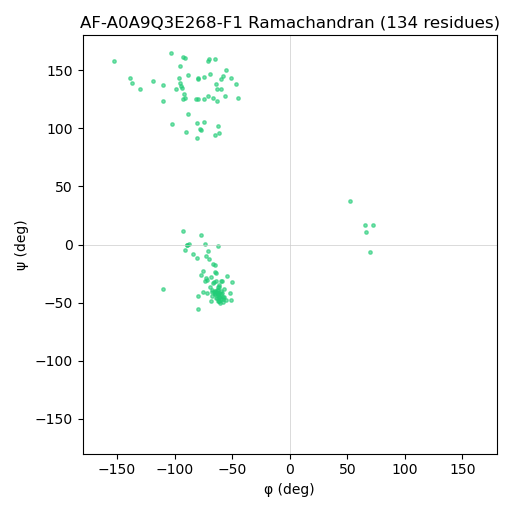.38 123 PHE A C 1
ATOM 979 O O . PHE A 1 123 ? -3.664 -7.650 -14.512 1.00 84.38 123 PHE A O 1
ATOM 986 N N . ASN A 1 124 ? -2.029 -6.582 -13.418 1.00 86.44 124 ASN A N 1
ATOM 987 C CA . ASN A 1 124 ? -2.878 -6.200 -12.295 1.00 86.44 124 ASN A CA 1
ATOM 988 C C . ASN A 1 124 ? -2.680 -4.738 -11.875 1.00 86.44 124 ASN A C 1
ATOM 990 O O . ASN A 1 124 ? -1.553 -4.251 -11.778 1.00 86.44 124 ASN A O 1
ATOM 994 N N . VAL A 1 125 ? -3.797 -4.084 -11.565 1.00 87.88 125 VAL A N 1
ATOM 995 C CA . VAL A 1 125 ? -3.920 -2.692 -11.120 1.00 87.88 125 VAL A CA 1
ATOM 996 C C . VAL A 1 125 ? -4.791 -2.698 -9.864 1.00 87.88 125 VAL A C 1
ATOM 998 O O . VAL A 1 125 ? -5.817 -3.380 -9.827 1.00 87.88 125 VAL A O 1
ATOM 1001 N N . ALA A 1 126 ? -4.386 -1.990 -8.812 1.00 87.69 126 ALA A N 1
ATOM 1002 C CA . ALA A 1 126 ? -5.094 -2.005 -7.532 1.00 87.69 126 ALA A CA 1
ATOM 1003 C C . ALA A 1 126 ? -5.822 -0.705 -7.185 1.00 87.69 126 ALA A C 1
ATOM 1005 O O . ALA A 1 126 ? -6.902 -0.751 -6.584 1.00 87.69 126 ALA A O 1
ATOM 1006 N N . PHE A 1 127 ? -5.227 0.435 -7.506 1.00 87.19 127 PHE A N 1
ATOM 1007 C CA . PHE A 1 127 ? -5.717 1.760 -7.171 1.00 87.19 127 PHE A CA 1
ATOM 1008 C C . PHE A 1 127 ? -6.659 2.279 -8.248 1.00 87.19 127 PHE A C 1
ATOM 1010 O O . PHE A 1 127 ? -6.499 2.027 -9.441 1.00 87.19 127 PHE A O 1
ATOM 1017 N N . LEU A 1 128 ? -7.649 3.044 -7.801 1.00 85.62 128 LEU A N 1
ATOM 1018 C CA . LEU A 1 128 ? -8.495 3.818 -8.697 1.00 85.62 128 LEU A CA 1
ATOM 1019 C C . LEU A 1 128 ? -7.686 4.983 -9.301 1.00 85.62 128 LEU A C 1
ATOM 1021 O O . LEU A 1 128 ? -6.668 5.382 -8.718 1.00 85.62 128 LEU A O 1
ATOM 1025 N N . PRO A 1 129 ? -8.134 5.559 -10.435 1.00 84.25 129 PRO A N 1
ATOM 1026 C CA . PRO A 1 129 ? -7.529 6.768 -10.995 1.00 84.25 129 PRO A CA 1
ATOM 1027 C C . PRO A 1 129 ? -7.413 7.882 -9.950 1.00 84.25 129 PRO A C 1
ATOM 1029 O O . PRO A 1 129 ? -6.357 8.503 -9.822 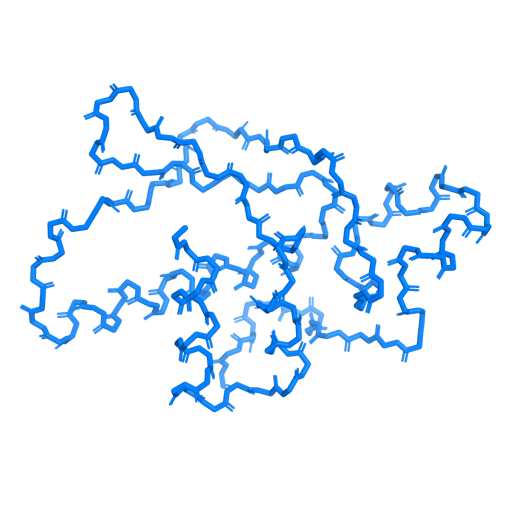1.00 84.25 129 PRO A O 1
ATOM 1032 N N . ASP A 1 130 ? -8.461 8.040 -9.137 1.00 85.56 130 ASP A N 1
ATOM 1033 C CA . ASP A 1 130 ? -8.443 8.840 -7.922 1.00 85.56 130 ASP A CA 1
ATOM 1034 C C . ASP A 1 130 ? -8.327 7.945 -6.678 1.00 85.56 130 ASP A C 1
ATOM 1036 O O . ASP A 1 130 ? -9.284 7.315 -6.227 1.00 85.56 130 ASP A O 1
ATOM 1040 N N . ALA A 1 131 ? -7.132 7.896 -6.088 1.00 82.31 131 ALA A N 1
ATOM 1041 C CA . ALA A 1 131 ? -6.900 7.134 -4.865 1.00 82.31 131 ALA A CA 1
ATOM 1042 C C . ALA A 1 131 ? -7.652 7.695 -3.644 1.00 82.31 131 ALA A C 1
ATOM 1044 O O . ALA A 1 131 ? -7.814 6.973 -2.660 1.00 82.31 131 ALA A O 1
ATOM 1045 N N . SER A 1 132 ? -8.139 8.940 -3.692 1.00 78.12 132 SER A N 1
ATOM 1046 C CA . SER A 1 132 ? -8.984 9.519 -2.643 1.00 78.12 132 SER A CA 1
ATOM 1047 C C . SER A 1 132 ? -10.410 8.953 -2.625 1.00 78.12 132 SER A C 1
ATOM 1049 O O . SER A 1 132 ? -11.138 9.119 -1.652 1.00 78.12 132 SER A O 1
ATOM 1051 N N . GLU A 1 133 ? -10.784 8.185 -3.640 1.00 81.00 133 GLU A N 1
ATOM 1052 C CA . GLU A 1 133 ? -12.024 7.410 -3.651 1.00 81.00 133 GLU A CA 1
ATOM 1053 C C . GLU A 1 133 ? -11.815 5.992 -3.098 1.00 81.00 133 GLU A C 1
ATOM 1055 O O . GLU A 1 133 ? -12.762 5.228 -2.938 1.00 81.00 133 GLU A O 1
ATOM 1060 N N . SER A 1 134 ? -10.569 5.615 -2.787 1.00 76.00 134 SER A N 1
ATOM 1061 C CA . SER A 1 134 ? -10.279 4.304 -2.204 1.00 76.00 134 SER A CA 1
ATOM 1062 C C . SER A 1 134 ? -10.822 4.222 -0.775 1.00 76.00 134 SER A C 1
ATOM 1064 O O . SER A 1 134 ? -10.739 5.200 -0.028 1.00 76.00 134 SER A O 1
ATOM 1066 N N . LEU A 1 135 ? -11.270 3.031 -0.366 1.00 77.75 135 LEU A N 1
ATOM 1067 C CA . LEU A 1 135 ? -11.843 2.747 0.964 1.00 77.75 135 LEU A CA 1
ATOM 1068 C C . LEU A 1 135 ? -13.256 3.325 1.201 1.00 77.75 135 LEU A C 1
ATOM 1070 O O . LEU A 1 135 ? -13.658 3.447 2.353 1.00 77.75 135 LEU A O 1
ATOM 1074 N N . ARG A 1 136 ? -13.974 3.710 0.137 1.00 66.31 136 ARG A N 1
ATOM 1075 C CA . ARG A 1 136 ? -15.419 3.982 0.186 1.00 66.31 136 ARG A CA 1
ATOM 1076 C C . ARG A 1 136 ? -16.238 2.702 0.087 1.00 66.31 136 ARG A C 1
ATOM 1078 O O . ARG A 1 136 ? -15.743 1.754 -0.569 1.00 66.31 136 ARG A O 1
#